Protein AF-A0A6V7JI17-F1 (afdb_monomer_lite)

Foldseek 3Di:
DDDDPPPDPPPVVVVLVCLLVCLLPDDPVVVVVPDDPPDDPVSNVNSVVSNVVNVVVVVVVVVVVVVVVVVVVVVVVVVVCVVVVDDDDADQPDADPVPRHGPDDD

Sequence (106 aa):
TPEIQRTAQPDLETALELLEQYAAKISPIKALEVLPDTVPIGRIRHFLEGSLQNQLNERRRTQVLKGLLHAEHLQVQEQRMHYESQSVLMTEFNICPVCKKRFGNQ

Structure (mmCIF, N/CA/C/O backbone):
data_AF-A0A6V7JI17-F1
#
_entry.id   AF-A0A6V7JI17-F1
#
loop_
_atom_site.group_PDB
_atom_site.id
_atom_site.type_symbol
_atom_site.label_atom_id
_atom_site.label_alt_id
_atom_site.label_comp_id
_atom_site.label_asym_id
_atom_site.label_entity_id
_atom_site.label_seq_id
_atom_site.pdbx_PDB_ins_code
_atom_site.Cartn_x
_atom_site.Cartn_y
_atom_site.Cartn_z
_atom_site.occupancy
_atom_site.B_iso_or_equiv
_atom_site.auth_seq_id
_atom_site.auth_comp_id
_atom_site.auth_asym_id
_atom_site.auth_atom_id
_atom_site.pdbx_PDB_model_num
ATOM 1 N N . THR A 1 1 ? -54.503 3.867 15.285 1.00 40.62 1 THR A N 1
ATOM 2 C CA . THR A 1 1 ? -53.435 3.030 15.870 1.00 40.62 1 THR A CA 1
ATOM 3 C C . THR A 1 1 ? -52.500 2.610 14.759 1.00 40.62 1 THR A C 1
ATOM 5 O O . THR A 1 1 ? -52.933 1.828 13.924 1.00 40.62 1 THR A O 1
ATOM 8 N N . PRO A 1 2 ? -51.278 3.152 14.667 1.00 44.56 2 PRO A N 1
ATOM 9 C CA . PRO A 1 2 ? -50.267 2.611 13.774 1.00 44.56 2 PRO A CA 1
ATOM 10 C C . PRO A 1 2 ? -49.280 1.731 14.548 1.00 44.56 2 PRO A C 1
ATOM 12 O O . PRO A 1 2 ? -49.033 1.919 15.738 1.00 44.56 2 PRO A O 1
ATOM 15 N N . GLU A 1 3 ? -48.792 0.720 13.850 1.00 43.25 3 GLU A N 1
ATOM 16 C CA . GLU A 1 3 ? -48.088 -0.451 14.351 1.00 43.25 3 GLU A CA 1
ATOM 17 C C . GLU A 1 3 ? -46.731 -0.108 14.972 1.00 43.25 3 GLU A C 1
ATOM 19 O O . GLU A 1 3 ? -45.868 0.516 14.355 1.00 43.25 3 GLU A O 1
ATOM 24 N N . ILE A 1 4 ? -46.527 -0.573 16.205 1.00 49.94 4 ILE A N 1
ATOM 25 C CA . ILE A 1 4 ? -45.226 -0.582 16.868 1.00 49.94 4 ILE A CA 1
ATOM 26 C C . ILE A 1 4 ? -44.375 -1.623 16.138 1.00 49.94 4 ILE A C 1
ATOM 28 O O . ILE A 1 4 ? -44.515 -2.830 16.359 1.00 49.94 4 ILE A O 1
ATOM 32 N N . GLN A 1 5 ? -43.510 -1.157 15.236 1.00 54.75 5 GLN A N 1
ATOM 33 C CA . GLN A 1 5 ? -42.422 -1.962 14.697 1.00 54.75 5 GLN A CA 1
ATOM 34 C C . GLN A 1 5 ? -41.586 -2.449 15.882 1.00 54.75 5 GLN A C 1
ATOM 36 O O . GLN A 1 5 ? -40.931 -1.665 16.565 1.00 54.75 5 GLN A O 1
ATOM 41 N N . ARG A 1 6 ? -41.647 -3.754 16.161 1.00 53.75 6 ARG A N 1
ATOM 42 C CA . ARG A 1 6 ? -40.725 -4.424 17.079 1.00 53.75 6 ARG A CA 1
ATOM 43 C C . ARG A 1 6 ? -39.349 -4.404 16.423 1.00 53.75 6 ARG A C 1
ATOM 45 O O . ARG A 1 6 ? -39.009 -5.318 15.678 1.00 53.75 6 ARG A O 1
ATOM 52 N N . THR A 1 7 ? -38.578 -3.348 16.656 1.00 48.72 7 THR A N 1
ATOM 53 C CA . THR A 1 7 ? -37.145 -3.372 16.388 1.00 48.72 7 THR A CA 1
ATOM 54 C C . THR A 1 7 ? -36.548 -4.438 17.301 1.00 48.72 7 THR A C 1
ATOM 56 O O . THR A 1 7 ? -36.615 -4.339 18.527 1.00 48.72 7 THR A O 1
ATOM 59 N N . ALA A 1 8 ? -36.056 -5.525 16.702 1.00 64.75 8 ALA A N 1
ATOM 60 C CA . ALA A 1 8 ? -35.246 -6.505 17.410 1.00 64.75 8 ALA A CA 1
ATOM 61 C C . ALA A 1 8 ? -34.134 -5.744 18.140 1.00 64.75 8 ALA A C 1
ATOM 63 O O . ALA A 1 8 ? -33.522 -4.847 17.553 1.00 64.75 8 ALA A O 1
ATOM 64 N N . GLN A 1 9 ? -33.930 -6.034 19.426 1.00 65.56 9 GLN A N 1
ATOM 65 C CA . GLN A 1 9 ? -32.865 -5.380 20.177 1.00 65.56 9 GLN A CA 1
ATOM 66 C C . GLN A 1 9 ? -31.538 -5.572 19.428 1.00 65.56 9 GLN A C 1
ATOM 68 O O . GLN A 1 9 ? -31.283 -6.680 18.950 1.00 65.56 9 GLN A O 1
ATOM 73 N N . PRO A 1 10 ? -30.726 -4.514 19.273 1.00 70.62 10 PRO A N 1
ATOM 74 C CA . PRO A 1 10 ? -29.449 -4.626 18.591 1.00 70.62 10 PRO A CA 1
ATOM 75 C C . PRO A 1 10 ? -28.573 -5.633 19.338 1.00 70.62 10 PRO A C 1
ATOM 77 O O . PRO A 1 10 ? -28.272 -5.451 20.518 1.00 70.62 10 PRO A O 1
ATOM 80 N N . ASP A 1 11 ? -28.195 -6.702 18.640 1.00 87.12 11 ASP A N 1
ATOM 81 C CA . ASP A 1 11 ? -27.291 -7.719 19.163 1.00 87.12 11 ASP A CA 1
ATOM 82 C C . ASP A 1 11 ? -25.859 -7.177 19.156 1.00 87.12 11 ASP A C 1
ATOM 84 O O . ASP A 1 11 ? -25.125 -7.246 18.165 1.00 87.12 11 ASP A O 1
ATOM 88 N N . LEU A 1 12 ? -25.502 -6.561 20.280 1.00 87.88 12 LEU A N 1
ATOM 89 C CA . LEU A 1 12 ? -24.199 -5.953 20.492 1.00 87.88 12 LEU A CA 1
ATOM 90 C C . LEU A 1 12 ? -23.071 -6.992 20.470 1.00 87.88 12 LEU A C 1
ATOM 92 O O . LEU A 1 12 ? -21.987 -6.679 19.989 1.00 87.88 12 LEU A O 1
ATOM 96 N N . GLU A 1 13 ? -23.310 -8.210 20.957 1.00 90.12 13 GLU A N 1
ATOM 97 C CA . GLU A 1 13 ? -22.268 -9.237 21.037 1.00 90.12 13 GLU A CA 1
ATOM 98 C C . GLU A 1 13 ? -21.857 -9.691 19.640 1.00 90.12 13 GLU A C 1
ATOM 100 O O . GLU A 1 13 ? -20.680 -9.602 19.291 1.00 90.12 13 GLU A O 1
ATOM 105 N N . THR A 1 14 ? -22.833 -10.031 18.796 1.00 90.88 14 THR A N 1
ATOM 106 C CA . THR A 1 14 ? -22.569 -10.375 17.394 1.00 90.88 14 THR A CA 1
ATOM 107 C C . THR A 1 14 ? -21.884 -9.219 16.656 1.00 90.88 14 THR A C 1
ATOM 109 O O . THR A 1 14 ? -20.972 -9.434 15.858 1.00 90.88 14 THR A O 1
ATOM 112 N N . ALA A 1 15 ? -22.269 -7.968 16.929 1.00 90.81 15 ALA A N 1
ATOM 113 C CA . ALA A 1 15 ? -21.625 -6.809 16.312 1.00 90.81 15 ALA A CA 1
ATOM 114 C C . ALA A 1 15 ? -20.144 -6.669 16.717 1.00 90.81 15 ALA A C 1
ATOM 116 O O . ALA A 1 15 ? -19.299 -6.385 15.865 1.00 90.81 15 ALA A O 1
ATOM 117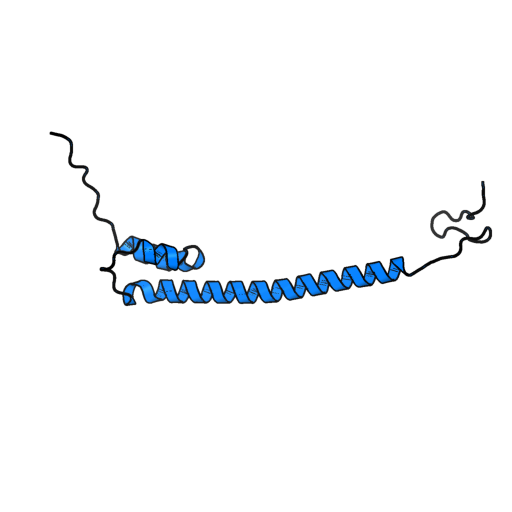 N N . LEU A 1 16 ? -19.816 -6.886 17.994 1.00 92.12 16 LEU A N 1
ATOM 118 C CA . LEU A 1 16 ? -18.441 -6.842 18.496 1.00 92.12 16 LEU A CA 1
ATOM 119 C C . LEU A 1 16 ? -17.589 -7.988 17.932 1.00 92.12 16 LEU A C 1
ATOM 121 O O . LEU A 1 16 ? -16.456 -7.748 17.512 1.00 92.12 16 LEU A O 1
ATOM 125 N N . GLU A 1 17 ? -18.145 -9.197 17.844 1.00 91.81 17 GLU A N 1
ATOM 126 C CA . GLU A 1 17 ? -17.482 -10.347 17.217 1.00 91.81 17 GLU A CA 1
ATOM 127 C C . GLU A 1 17 ? -17.160 -10.081 15.741 1.00 91.81 17 GLU A C 1
ATOM 129 O O . GLU A 1 17 ? -16.049 -10.347 15.276 1.00 91.81 17 GLU A O 1
ATOM 134 N N . LEU A 1 18 ? -18.101 -9.486 15.000 1.00 91.75 18 LEU A N 1
ATOM 135 C CA . LEU A 1 18 ? -17.887 -9.107 13.603 1.00 91.75 18 LEU A CA 1
ATOM 136 C C . LEU A 1 18 ? -16.811 -8.027 13.456 1.00 91.75 18 LEU A C 1
ATOM 138 O O . LEU A 1 18 ? -16.003 -8.096 12.525 1.00 91.75 18 LEU A O 1
ATOM 142 N N . LEU A 1 19 ? -16.771 -7.041 14.357 1.00 92.31 19 LEU A N 1
ATOM 143 C CA . LEU A 1 19 ? -15.708 -6.035 14.356 1.00 92.31 19 LEU A CA 1
ATOM 144 C C . LEU A 1 19 ? -14.339 -6.698 14.505 1.00 92.31 19 LEU A C 1
ATOM 146 O O . LEU A 1 19 ? -13.432 -6.403 13.729 1.00 92.31 19 LEU A O 1
ATOM 150 N N . GLU A 1 20 ? -14.198 -7.636 15.439 1.00 90.75 20 GLU A N 1
ATOM 151 C CA . GLU A 1 20 ? -12.945 -8.355 15.659 1.00 90.75 20 GLU A CA 1
ATOM 152 C C . GLU A 1 20 ? -12.566 -9.242 14.461 1.00 90.75 20 GLU A C 1
ATOM 154 O O . GLU A 1 20 ? -11.445 -9.152 13.952 1.00 90.75 20 GLU A O 1
ATOM 159 N N . GLN A 1 21 ? -13.513 -10.020 13.928 1.00 92.19 21 GLN A N 1
ATOM 160 C CA . GLN A 1 21 ? -13.284 -10.915 12.789 1.00 92.19 21 GLN A CA 1
ATOM 161 C C . GLN A 1 21 ? -12.889 -10.161 11.508 1.00 92.19 21 GLN A C 1
ATOM 163 O O . GLN A 1 21 ? -12.082 -10.647 10.708 1.00 92.19 21 GLN A O 1
ATOM 168 N N . TYR A 1 22 ? -13.440 -8.963 11.304 1.00 91.19 22 TYR A N 1
ATOM 169 C CA . TYR A 1 22 ? -13.235 -8.159 10.100 1.00 91.19 22 TYR A CA 1
ATOM 170 C C . TYR A 1 22 ? -12.423 -6.883 10.353 1.00 91.19 22 TYR A C 1
ATOM 172 O O . TYR A 1 22 ? -12.476 -5.950 9.546 1.00 91.19 22 TYR A O 1
ATOM 180 N N . ALA A 1 23 ? -11.589 -6.863 11.398 1.00 89.25 23 ALA A N 1
ATOM 181 C CA . ALA A 1 23 ? -10.757 -5.716 11.777 1.00 89.25 23 ALA A CA 1
ATOM 182 C C . ALA A 1 23 ? -9.869 -5.178 10.634 1.00 89.25 23 ALA A C 1
ATOM 184 O O . ALA A 1 23 ? -9.563 -3.994 10.564 1.00 89.25 23 ALA A O 1
ATOM 185 N N . ALA A 1 24 ? -9.462 -6.036 9.694 1.00 89.12 24 ALA A N 1
ATOM 186 C CA . ALA A 1 24 ? -8.680 -5.631 8.522 1.00 89.12 24 ALA A CA 1
ATOM 187 C C . ALA A 1 24 ? -9.488 -4.867 7.456 1.00 89.12 24 ALA A C 1
ATOM 189 O O . ALA A 1 24 ? -8.907 -4.168 6.630 1.00 89.12 24 ALA A O 1
ATOM 190 N N . LYS A 1 25 ? -10.812 -5.045 7.428 1.00 89.88 25 LYS A N 1
ATOM 191 C CA . LYS A 1 25 ? -11.704 -4.529 6.377 1.00 89.88 25 LYS A CA 1
ATOM 192 C C . LYS A 1 25 ? -12.558 -3.354 6.846 1.00 89.88 25 LYS A C 1
ATOM 194 O O . LYS A 1 25 ? -13.111 -2.637 6.016 1.00 89.88 25 LYS A O 1
ATOM 199 N N . ILE A 1 26 ? -12.681 -3.165 8.156 1.00 90.94 26 ILE A N 1
ATOM 200 C CA . ILE A 1 26 ? -13.518 -2.132 8.763 1.00 90.94 26 ILE A CA 1
ATOM 201 C C . ILE A 1 26 ? -12.638 -0.955 9.185 1.00 90.94 26 ILE A C 1
ATOM 203 O O . ILE A 1 26 ? -11.575 -1.127 9.774 1.00 90.94 26 ILE A O 1
ATOM 207 N N . SER A 1 27 ? -13.082 0.267 8.885 1.00 90.81 27 SER A N 1
ATOM 208 C CA . SER A 1 27 ? -12.401 1.466 9.374 1.00 90.81 27 SER A CA 1
ATOM 209 C C . SER A 1 27 ? -12.644 1.612 10.880 1.00 90.81 27 SER A C 1
ATOM 211 O O . SER A 1 27 ? -13.805 1.737 11.276 1.00 90.81 27 SER A O 1
ATOM 213 N N . PRO A 1 28 ? -11.590 1.660 11.719 1.00 92.75 28 PRO A N 1
ATOM 214 C CA . PRO A 1 28 ? -11.760 1.813 13.161 1.00 92.75 28 PRO A CA 1
ATOM 215 C C . PRO A 1 28 ? -12.436 3.136 13.526 1.00 92.75 28 PRO A C 1
ATOM 217 O O . PRO A 1 28 ? -13.246 3.162 14.440 1.00 92.75 28 PRO A O 1
ATOM 220 N N . ILE A 1 29 ? -12.183 4.211 12.773 1.00 92.50 29 ILE A N 1
ATOM 221 C CA . ILE A 1 29 ? -12.807 5.521 13.012 1.00 92.50 29 ILE A CA 1
ATOM 222 C C . ILE A 1 29 ? -14.321 5.434 12.791 1.00 92.50 29 ILE A C 1
ATOM 224 O O . ILE A 1 29 ? -15.090 5.772 13.681 1.00 92.50 29 ILE A O 1
ATOM 228 N N . LYS A 1 30 ? -14.749 4.884 11.649 1.00 92.62 30 LYS A N 1
ATOM 229 C CA . LYS A 1 30 ? -16.179 4.722 11.342 1.00 92.62 30 LYS A CA 1
ATOM 230 C C . LYS A 1 30 ? -16.881 3.768 12.306 1.00 92.62 30 LYS A C 1
ATOM 232 O O . LYS A 1 30 ? -18.050 3.959 12.606 1.00 92.62 30 LYS A O 1
ATOM 237 N N . ALA A 1 31 ? -16.187 2.729 12.773 1.00 92.12 31 ALA A N 1
ATOM 238 C CA . ALA A 1 31 ? -16.739 1.824 13.775 1.00 92.12 31 ALA A CA 1
ATOM 239 C C . ALA A 1 31 ? -16.984 2.553 15.104 1.00 92.12 31 ALA A C 1
ATOM 241 O O . ALA A 1 31 ? -18.053 2.404 15.686 1.00 92.12 31 ALA A O 1
ATOM 242 N N . LEU A 1 32 ? -16.028 3.376 15.550 1.00 92.00 32 LEU A N 1
ATOM 243 C CA . LEU A 1 32 ? -16.148 4.169 16.776 1.00 92.00 32 LEU A CA 1
ATOM 244 C C . LEU A 1 32 ? -17.254 5.231 16.698 1.00 92.00 32 LEU A C 1
ATOM 246 O O . LEU A 1 32 ? -17.885 5.497 17.709 1.00 92.00 32 LEU A O 1
ATOM 250 N N . GLU A 1 33 ? -17.521 5.801 15.521 1.00 93.00 33 GLU A N 1
ATOM 251 C CA . GLU A 1 33 ? -18.614 6.770 15.314 1.00 93.00 33 GLU A CA 1
ATOM 252 C C . GLU A 1 33 ? -20.018 6.159 15.467 1.00 93.00 33 GLU A C 1
ATOM 254 O O . GLU A 1 33 ? -20.976 6.878 15.739 1.00 93.00 33 GLU A O 1
ATOM 259 N N . VAL A 1 34 ? -20.154 4.846 15.252 1.00 91.25 34 VAL A N 1
ATOM 260 C CA . VAL A 1 34 ? -21.448 4.136 15.259 1.00 91.25 34 VAL A CA 1
ATOM 261 C C . VAL A 1 34 ? -21.639 3.306 16.532 1.00 91.25 34 VAL A C 1
ATOM 263 O O . VAL A 1 34 ? -22.770 2.981 16.900 1.00 91.25 34 VAL A O 1
ATOM 266 N N . LEU A 1 35 ? -20.546 2.946 17.209 1.00 90.25 35 LEU A N 1
ATOM 267 C CA . LEU A 1 35 ? -20.581 2.216 18.471 1.00 90.25 35 LEU A CA 1
ATOM 268 C C . LEU A 1 35 ? -21.289 3.047 19.556 1.00 90.25 35 LEU A C 1
ATOM 270 O O . LEU A 1 35 ? -20.977 4.223 19.722 1.00 90.25 35 LEU A O 1
ATOM 274 N N . PRO A 1 36 ? -22.210 2.450 20.332 1.00 90.88 36 PRO A N 1
ATOM 275 C CA . PRO A 1 36 ? -22.820 3.136 21.463 1.00 90.88 36 PRO A CA 1
ATOM 276 C C . PRO A 1 36 ? -21.779 3.525 22.522 1.00 90.88 36 PRO A C 1
ATOM 278 O O . PRO A 1 36 ? -20.933 2.704 22.884 1.00 90.88 36 PRO A O 1
ATOM 281 N N . ASP A 1 37 ? -21.924 4.710 23.122 1.00 88.75 37 ASP A N 1
ATOM 282 C CA . ASP A 1 37 ? -21.048 5.205 24.204 1.00 88.75 37 ASP A CA 1
ATOM 283 C C . ASP A 1 37 ? -21.043 4.306 25.457 1.00 88.75 37 ASP A C 1
ATOM 285 O O . ASP A 1 37 ? -20.177 4.411 26.324 1.00 88.75 37 ASP A O 1
ATOM 289 N N . THR A 1 38 ? -22.014 3.395 25.567 1.00 90.25 38 THR A N 1
ATOM 290 C CA . THR A 1 38 ? -22.110 2.413 26.652 1.00 90.25 38 THR A CA 1
ATOM 291 C C . THR A 1 38 ? -21.100 1.274 26.534 1.00 90.25 38 THR A C 1
ATOM 293 O O . THR A 1 38 ? -20.929 0.526 27.495 1.00 90.25 38 THR A O 1
ATOM 296 N N . VAL A 1 39 ? -20.465 1.084 25.370 1.00 91.38 39 VAL A N 1
ATOM 297 C CA . VAL A 1 39 ? -19.517 -0.013 25.141 1.00 91.38 39 VAL A CA 1
ATOM 298 C C . VAL A 1 39 ? -18.166 0.322 25.783 1.00 91.38 39 VAL A C 1
ATOM 300 O O . VAL A 1 39 ? -17.506 1.275 25.368 1.00 91.38 39 VAL A O 1
ATOM 303 N N . PRO A 1 40 ? -17.684 -0.469 26.760 1.00 92.00 40 PRO A N 1
ATOM 304 C CA . PRO A 1 40 ? -16.376 -0.233 27.356 1.00 92.00 40 PRO A CA 1
ATOM 305 C C . PRO A 1 40 ? -15.259 -0.419 26.330 1.00 92.00 40 PRO A C 1
ATOM 307 O O . PRO A 1 40 ? -15.231 -1.415 25.608 1.00 92.00 40 PRO A O 1
ATOM 310 N N . ILE A 1 41 ? -14.260 0.466 26.342 1.00 90.44 41 ILE A N 1
ATOM 311 C CA . ILE A 1 41 ? -13.134 0.398 25.396 1.00 90.44 41 ILE A CA 1
ATOM 312 C C . ILE A 1 41 ? -12.368 -0.936 25.451 1.00 90.44 41 ILE A C 1
ATOM 314 O O . ILE A 1 41 ? -11.853 -1.409 24.442 1.00 90.44 41 ILE A O 1
ATOM 318 N N . GLY A 1 42 ? -12.352 -1.596 26.615 1.00 92.94 42 GLY A N 1
ATOM 319 C CA . GLY A 1 42 ? -11.753 -2.922 26.776 1.00 92.94 42 GLY A CA 1
ATOM 320 C C . GLY A 1 42 ? -12.400 -4.003 25.901 1.00 92.94 42 GLY A C 1
ATOM 321 O O . GLY A 1 42 ? -11.709 -4.930 25.489 1.00 92.94 42 GLY A O 1
ATOM 322 N N . ARG A 1 43 ? -13.690 -3.867 25.561 1.00 93.06 43 ARG A N 1
ATOM 323 C CA . ARG A 1 43 ? -14.435 -4.817 24.712 1.00 93.06 43 ARG A CA 1
ATOM 324 C C . ARG A 1 43 ? -14.053 -4.730 23.237 1.00 93.06 43 ARG A C 1
ATOM 326 O O . ARG A 1 43 ? -14.205 -5.705 22.520 1.00 93.06 43 ARG A O 1
ATOM 333 N N . ILE A 1 44 ? -13.530 -3.587 22.797 1.00 93.00 44 ILE A N 1
ATOM 334 C CA . ILE A 1 44 ? -13.098 -3.352 21.410 1.00 93.00 44 ILE A CA 1
ATOM 335 C C . ILE A 1 44 ? -11.572 -3.340 21.264 1.00 93.00 44 ILE A C 1
ATOM 337 O O . ILE A 1 44 ? -11.052 -3.030 20.194 1.00 93.00 44 ILE A O 1
ATOM 341 N N . ARG A 1 45 ? -10.830 -3.680 22.327 1.00 93.81 45 ARG A N 1
ATOM 342 C CA . ARG A 1 45 ? -9.363 -3.628 22.347 1.00 93.81 45 ARG A CA 1
ATOM 343 C C . ARG A 1 45 ? -8.738 -4.428 21.202 1.00 93.81 45 ARG A C 1
ATOM 345 O O . ARG A 1 45 ? -7.927 -3.876 20.465 1.00 93.81 45 ARG A O 1
ATOM 352 N N . HIS A 1 46 ? -9.119 -5.695 21.035 1.00 93.19 46 HIS A N 1
ATOM 353 C CA . HIS A 1 46 ? -8.540 -6.559 20.000 1.00 93.19 46 HIS A CA 1
ATOM 354 C C . HIS A 1 46 ? -8.857 -6.061 18.587 1.00 93.19 46 HIS A C 1
ATOM 356 O O . HIS A 1 46 ? -7.976 -6.046 17.729 1.00 93.19 46 HIS A O 1
ATOM 362 N N . PHE A 1 47 ? -10.077 -5.561 18.365 1.00 94.38 47 PHE A N 1
ATOM 363 C CA . PHE A 1 47 ? -10.448 -4.896 17.117 1.00 94.38 47 PHE A CA 1
ATOM 364 C C . PHE A 1 47 ? -9.537 -3.697 16.816 1.00 94.38 47 PHE A C 1
ATOM 366 O O . PHE A 1 47 ? -9.020 -3.582 15.701 1.00 94.38 47 PHE A O 1
ATOM 373 N N . LEU A 1 48 ? -9.306 -2.818 17.796 1.00 94.38 48 LEU A N 1
ATOM 374 C CA . LEU A 1 48 ? -8.463 -1.632 17.624 1.00 94.38 48 LEU A CA 1
ATOM 375 C C . LEU A 1 48 ? -6.991 -2.001 17.392 1.00 94.38 48 LEU A C 1
ATOM 377 O O . LEU A 1 48 ? -6.367 -1.466 16.474 1.00 94.38 48 LEU A O 1
ATOM 381 N N . GLU A 1 49 ? -6.447 -2.938 18.172 1.00 94.50 49 GLU A N 1
ATOM 382 C CA . GLU A 1 49 ? -5.074 -3.437 18.017 1.00 94.50 49 GLU A CA 1
ATOM 383 C C . GLU A 1 49 ? -4.869 -4.091 16.644 1.00 94.50 49 GLU A C 1
ATOM 385 O O . GLU A 1 49 ? -3.916 -3.759 15.934 1.00 94.50 49 GLU A O 1
ATOM 390 N N . GLY A 1 50 ? -5.795 -4.958 16.226 1.00 93.25 50 GLY A N 1
ATOM 391 C CA . GLY A 1 50 ? -5.772 -5.601 14.914 1.00 93.25 50 GLY A CA 1
ATOM 392 C C . GLY A 1 50 ? -5.873 -4.592 13.770 1.00 93.25 50 GLY A C 1
ATOM 393 O O . GLY A 1 50 ? -5.083 -4.638 12.825 1.00 93.25 50 GLY A O 1
ATOM 394 N N . SER A 1 51 ? -6.792 -3.629 13.874 1.00 94.12 51 SER A N 1
ATO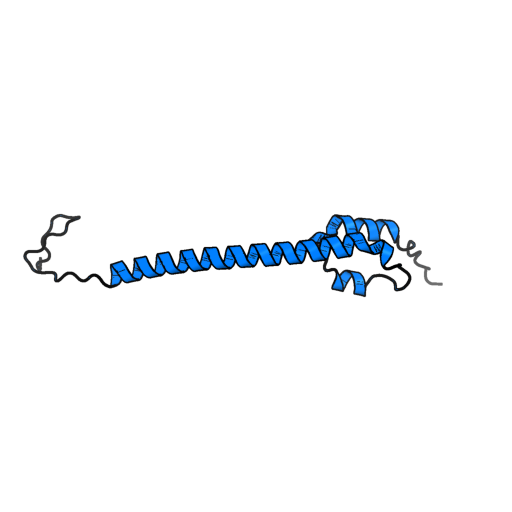M 395 C CA . SER A 1 51 ? -6.967 -2.564 12.878 1.00 94.12 51 SER A CA 1
ATOM 396 C C . SER A 1 51 ? -5.703 -1.715 12.728 1.00 94.12 51 SER A C 1
ATOM 398 O O . SER A 1 51 ? -5.252 -1.456 11.609 1.00 94.12 51 SER A O 1
ATOM 400 N N . LEU A 1 52 ? -5.091 -1.313 13.846 1.00 93.69 52 LEU A N 1
ATOM 401 C CA . LEU A 1 52 ? -3.862 -0.523 13.849 1.00 93.69 52 LEU A CA 1
ATOM 402 C C . LEU A 1 52 ? -2.691 -1.309 13.251 1.00 93.69 52 LEU A C 1
ATOM 404 O O . LEU A 1 52 ? -1.984 -0.803 12.376 1.00 93.69 52 LEU A O 1
ATOM 408 N N . GLN A 1 53 ? -2.501 -2.558 13.681 1.00 94.81 53 GLN A N 1
ATOM 409 C CA . GLN A 1 53 ? -1.427 -3.408 13.174 1.00 94.81 53 GLN A CA 1
ATOM 410 C C . GLN A 1 53 ? -1.553 -3.624 11.661 1.00 94.81 53 GLN A C 1
ATOM 412 O O . GLN A 1 53 ? -0.549 -3.559 10.945 1.00 94.81 53 GLN A O 1
ATOM 417 N N . ASN A 1 54 ? -2.775 -3.819 11.159 1.00 94.25 54 ASN A N 1
ATOM 418 C CA . ASN A 1 54 ? -3.041 -3.949 9.729 1.00 94.25 54 ASN A CA 1
ATOM 419 C C . ASN A 1 54 ? -2.672 -2.676 8.965 1.00 94.25 54 ASN A C 1
ATOM 421 O O . ASN A 1 54 ? -1.928 -2.756 7.990 1.00 94.25 54 ASN A O 1
ATOM 425 N N . GLN A 1 55 ? -3.084 -1.498 9.437 1.00 94.19 55 GLN A N 1
ATOM 426 C CA . GLN A 1 55 ? -2.720 -0.229 8.794 1.00 94.19 55 GLN A CA 1
ATOM 427 C C . GLN A 1 55 ? -1.203 -0.003 8.762 1.00 94.19 55 GLN A C 1
ATOM 429 O O . GLN A 1 55 ? -0.652 0.430 7.748 1.00 94.19 55 GLN A O 1
ATOM 434 N N . LEU A 1 56 ? -0.501 -0.334 9.849 1.00 96.06 56 LEU A N 1
ATOM 435 C CA . LEU A 1 56 ? 0.957 -0.239 9.899 1.00 96.06 56 LEU A CA 1
ATOM 436 C C . LEU A 1 56 ? 1.627 -1.220 8.929 1.00 96.06 56 LEU A C 1
ATOM 438 O O . LEU A 1 56 ? 2.600 -0.858 8.265 1.00 96.06 56 LEU A O 1
ATOM 442 N N . ASN A 1 57 ? 1.111 -2.446 8.829 1.00 96.69 57 ASN A N 1
ATOM 443 C CA . ASN A 1 57 ? 1.595 -3.446 7.882 1.00 96.69 57 ASN A CA 1
ATOM 444 C C . ASN A 1 57 ? 1.389 -2.994 6.433 1.00 96.69 57 ASN A C 1
ATOM 446 O O . ASN A 1 57 ? 2.341 -3.035 5.655 1.00 96.69 57 ASN A O 1
ATOM 450 N N . GLU A 1 58 ? 0.201 -2.501 6.087 1.00 96.19 58 GLU A N 1
ATOM 451 C CA . GLU A 1 58 ? -0.101 -1.989 4.747 1.00 96.19 58 GLU A CA 1
ATOM 452 C C . GLU A 1 58 ? 0.770 -0.786 4.385 1.00 96.19 58 GLU A C 1
ATOM 454 O O . GLU A 1 58 ? 1.352 -0.740 3.297 1.00 96.19 58 GLU A O 1
ATOM 459 N N . ARG A 1 59 ? 0.972 0.150 5.321 1.00 97.12 59 ARG A N 1
ATOM 460 C CA . ARG A 1 59 ? 1.893 1.276 5.125 1.00 97.12 59 ARG A CA 1
ATOM 461 C C . ARG A 1 59 ? 3.318 0.794 4.849 1.00 97.12 59 ARG A C 1
ATOM 463 O O . ARG A 1 59 ? 3.955 1.294 3.923 1.00 97.12 59 ARG A O 1
ATOM 470 N N . ARG A 1 60 ? 3.826 -0.166 5.631 1.00 98.25 60 ARG A N 1
ATOM 471 C CA . ARG A 1 60 ? 5.173 -0.736 5.440 1.00 98.25 60 ARG A CA 1
ATOM 472 C C . ARG A 1 60 ? 5.305 -1.437 4.089 1.00 98.25 60 ARG A C 1
ATOM 474 O O . ARG A 1 60 ? 6.255 -1.160 3.363 1.00 98.25 60 ARG A O 1
ATOM 481 N N . ARG A 1 61 ? 4.340 -2.285 3.723 1.00 98.25 61 ARG A N 1
ATOM 482 C CA . ARG A 1 61 ? 4.310 -2.979 2.423 1.00 98.25 61 ARG A CA 1
ATOM 483 C C . ARG A 1 61 ? 4.299 -1.993 1.261 1.00 98.25 61 ARG A C 1
ATOM 485 O O . ARG A 1 61 ? 5.107 -2.119 0.347 1.00 98.25 61 ARG A O 1
ATOM 492 N N . THR A 1 62 ? 3.448 -0.974 1.340 1.00 98.50 62 THR A N 1
ATOM 493 C CA . THR A 1 62 ? 3.329 0.062 0.307 1.00 98.50 62 THR A CA 1
ATOM 494 C C . THR A 1 62 ? 4.633 0.839 0.130 1.00 98.50 62 THR A C 1
ATOM 496 O O . THR A 1 62 ? 5.033 1.114 -0.996 1.00 98.50 62 THR A O 1
ATOM 499 N N . GLN A 1 63 ? 5.330 1.173 1.221 1.00 98.56 63 GLN A N 1
ATOM 500 C CA . GLN A 1 63 ? 6.630 1.853 1.162 1.00 98.56 63 GLN A CA 1
ATOM 501 C C . GLN A 1 63 ? 7.692 1.008 0.451 1.00 98.56 63 GLN A C 1
ATOM 503 O O . GLN A 1 63 ? 8.394 1.519 -0.420 1.00 98.56 63 GLN A O 1
ATOM 508 N N . VAL A 1 64 ? 7.771 -0.287 0.773 1.00 98.69 64 VAL A N 1
ATOM 509 C CA . VAL A 1 64 ? 8.686 -1.216 0.093 1.00 98.69 64 VAL A CA 1
ATOM 510 C C . VAL A 1 64 ? 8.342 -1.311 -1.391 1.00 98.69 64 VAL A C 1
ATOM 512 O O . VAL A 1 64 ? 9.217 -1.121 -2.232 1.00 98.69 64 VAL A O 1
ATOM 515 N N . LEU A 1 65 ? 7.067 -1.524 -1.723 1.00 98.75 65 LEU A N 1
ATOM 516 C CA . LEU A 1 65 ? 6.617 -1.627 -3.109 1.00 98.75 65 LEU A CA 1
ATOM 517 C C . LEU A 1 65 ? 6.916 -0.351 -3.907 1.00 98.75 65 LEU A C 1
ATOM 519 O O . LEU A 1 65 ? 7.397 -0.431 -5.031 1.00 98.75 65 LEU A O 1
ATOM 523 N N . LYS A 1 66 ? 6.700 0.828 -3.312 1.00 98.75 66 LYS A N 1
ATOM 524 C CA . LYS A 1 66 ? 7.046 2.114 -3.928 1.00 98.75 66 LYS A CA 1
ATOM 525 C C . LYS A 1 66 ? 8.539 2.197 -4.255 1.00 98.75 66 LYS A C 1
ATOM 527 O O . LYS A 1 66 ? 8.889 2.652 -5.339 1.00 98.75 66 LYS A O 1
ATOM 532 N N . GLY A 1 67 ? 9.402 1.764 -3.335 1.00 98.62 67 GLY A N 1
ATOM 533 C CA . GLY A 1 67 ? 10.847 1.720 -3.559 1.00 98.62 67 GLY A CA 1
ATOM 534 C C . GLY A 1 67 ? 11.233 0.780 -4.703 1.00 98.62 67 GLY A C 1
ATOM 535 O O . GLY A 1 67 ? 12.004 1.172 -5.574 1.00 98.62 67 GLY A O 1
ATOM 536 N N . LEU A 1 68 ? 10.648 -0.421 -4.738 1.00 98.81 68 LEU A N 1
ATOM 537 C CA . LEU A 1 68 ? 10.889 -1.406 -5.797 1.00 98.81 68 LEU A CA 1
ATOM 538 C C . LEU A 1 68 ? 10.467 -0.885 -7.176 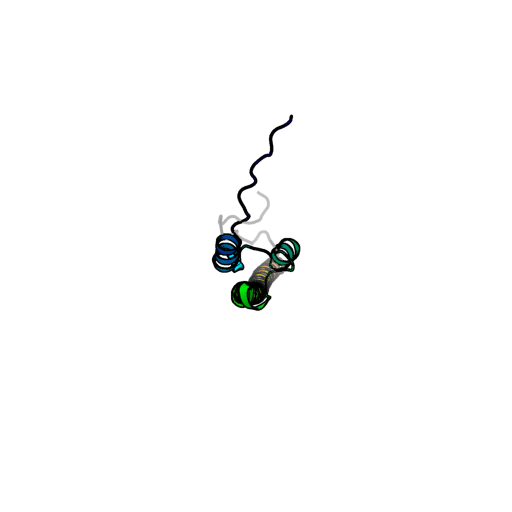1.00 98.81 68 LEU A C 1
ATOM 540 O O . LEU A 1 68 ? 11.275 -0.887 -8.100 1.00 98.81 68 LEU A O 1
ATOM 544 N N . LEU A 1 69 ? 9.241 -0.369 -7.294 1.00 98.81 69 LEU A N 1
ATOM 545 C CA . LEU A 1 69 ? 8.724 0.184 -8.550 1.00 98.81 69 LEU A CA 1
ATOM 546 C C . LEU A 1 69 ? 9.538 1.390 -9.023 1.00 98.81 69 LEU A C 1
ATOM 548 O O . LEU A 1 69 ? 9.755 1.570 -10.218 1.00 98.81 69 LEU A O 1
ATOM 552 N N . HIS A 1 70 ? 10.006 2.227 -8.094 1.00 98.75 70 HIS A N 1
ATOM 553 C CA . HIS A 1 70 ? 10.858 3.354 -8.447 1.00 98.75 70 HIS A CA 1
ATOM 554 C C . HIS A 1 70 ? 12.222 2.897 -8.978 1.00 98.75 70 HIS A C 1
ATOM 556 O O . HIS A 1 70 ? 12.689 3.435 -9.977 1.00 98.75 70 HIS A O 1
ATOM 562 N N . ALA A 1 71 ? 12.838 1.889 -8.353 1.00 98.75 71 ALA A N 1
ATOM 563 C CA . ALA A 1 71 ? 14.099 1.325 -8.826 1.00 98.75 71 ALA A CA 1
ATOM 564 C C . ALA A 1 71 ? 13.955 0.696 -10.221 1.00 98.75 71 ALA A C 1
ATOM 566 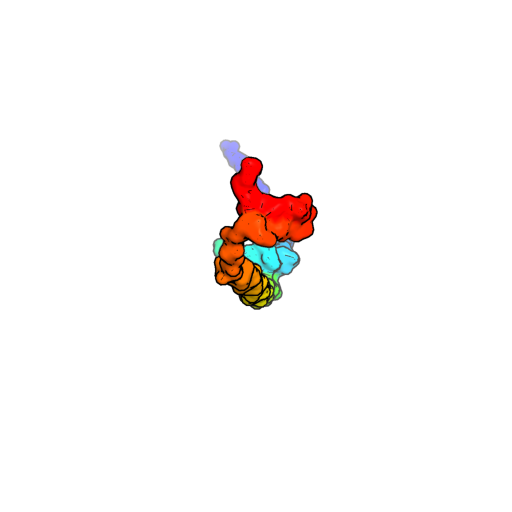O O . ALA A 1 71 ? 14.780 0.958 -11.093 1.00 98.75 71 ALA A O 1
ATOM 567 N N . GLU A 1 72 ? 12.886 -0.067 -10.457 1.00 98.75 72 GLU A N 1
ATOM 568 C CA . GLU A 1 72 ? 12.572 -0.632 -11.775 1.00 98.75 72 GLU A CA 1
ATOM 569 C C . GLU A 1 72 ? 12.376 0.468 -12.829 1.00 98.75 72 GLU A C 1
ATOM 571 O O . GLU A 1 72 ? 12.953 0.411 -13.915 1.00 98.75 72 GLU A O 1
ATOM 576 N N . HIS A 1 73 ? 11.626 1.521 -12.489 1.00 98.69 73 HIS A N 1
ATOM 577 C CA . HIS A 1 73 ? 11.430 2.664 -13.375 1.00 98.69 73 HIS A CA 1
ATOM 578 C C . HIS A 1 73 ? 12.757 3.326 -13.772 1.00 98.69 73 HIS A C 1
ATOM 580 O O . HIS A 1 73 ? 12.974 3.603 -14.952 1.00 98.69 73 HIS A O 1
ATOM 586 N N . LEU A 1 74 ? 13.657 3.543 -12.806 1.00 98.75 74 LEU A N 1
ATOM 587 C CA . LEU A 1 74 ? 14.973 4.129 -13.063 1.00 98.75 74 LEU A CA 1
ATOM 588 C C . LEU A 1 74 ? 15.835 3.238 -13.964 1.00 98.75 74 LEU A C 1
ATOM 590 O O . LEU A 1 74 ? 16.475 3.758 -14.873 1.00 98.75 74 LEU A O 1
ATOM 594 N N . GLN A 1 75 ? 15.812 1.916 -13.770 1.00 98.75 75 GLN A N 1
ATOM 595 C CA . GLN A 1 75 ? 16.558 0.973 -14.615 1.00 98.75 75 GLN A CA 1
ATOM 596 C C . GLN A 1 75 ? 16.100 1.031 -16.076 1.00 98.75 75 GLN A C 1
ATOM 598 O O . GLN A 1 75 ? 16.920 1.128 -16.989 1.00 98.75 75 GLN A O 1
ATOM 603 N N . VAL A 1 76 ? 14.785 1.024 -16.311 1.00 98.56 76 VAL A N 1
ATOM 604 C CA . VAL A 1 76 ? 14.227 1.133 -17.669 1.00 98.56 76 VAL A CA 1
ATOM 605 C C . VAL A 1 76 ? 14.555 2.495 -18.283 1.00 98.56 76 VAL A C 1
ATOM 607 O O . VAL A 1 76 ? 14.896 2.582 -19.465 1.00 98.56 76 VAL A O 1
ATOM 610 N N . GLN A 1 77 ? 14.484 3.566 -17.491 1.00 98.62 77 GLN A N 1
ATOM 611 C CA . GLN A 1 77 ? 14.835 4.906 -17.948 1.00 98.62 77 GLN A CA 1
ATOM 612 C C . GLN A 1 77 ? 16.318 5.006 -18.334 1.00 98.62 77 GLN A C 1
ATOM 614 O O . GLN A 1 77 ? 16.630 5.567 -19.384 1.00 98.62 77 GLN A O 1
ATOM 619 N N . GLU A 1 78 ? 17.221 4.441 -17.532 1.00 98.44 78 GLU A N 1
ATOM 620 C CA . GLU A 1 78 ? 18.654 4.372 -17.827 1.00 98.44 78 GLU A CA 1
ATOM 621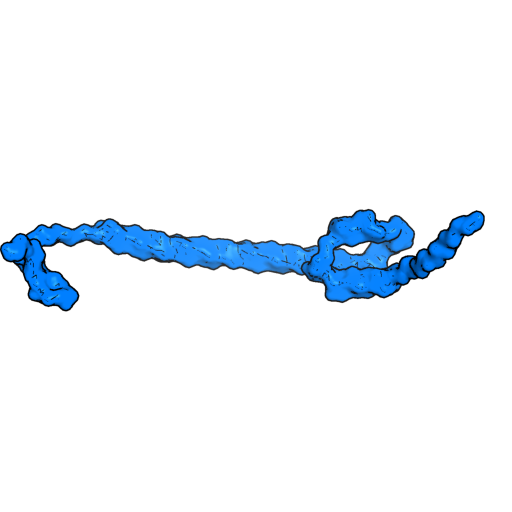 C C . GLU A 1 78 ? 18.921 3.591 -19.115 1.00 98.44 78 GLU A C 1
ATOM 623 O O . GLU A 1 78 ? 19.617 4.086 -20.001 1.00 98.44 78 GLU A O 1
ATOM 628 N N . GLN A 1 79 ? 18.303 2.417 -19.272 1.00 98.25 79 GLN A N 1
ATOM 629 C CA . GLN A 1 79 ? 18.437 1.610 -20.482 1.00 98.25 79 GLN A CA 1
ATOM 630 C C . GLN A 1 79 ? 17.951 2.364 -21.728 1.00 98.25 79 GLN A C 1
ATOM 632 O O . GLN A 1 79 ? 18.604 2.338 -22.773 1.00 98.25 79 GLN A O 1
ATOM 637 N N . ARG A 1 80 ? 16.827 3.077 -21.621 1.00 98.00 80 ARG A N 1
ATOM 638 C CA . ARG A 1 80 ? 16.318 3.917 -22.708 1.00 98.00 80 ARG A CA 1
ATOM 639 C C . ARG A 1 80 ? 17.304 5.030 -23.058 1.00 98.00 80 ARG A C 1
ATOM 641 O O . ARG A 1 80 ? 17.644 5.172 -24.229 1.00 98.00 80 ARG A O 1
ATOM 648 N N . MET A 1 81 ? 17.794 5.775 -22.065 1.00 97.69 81 MET A N 1
ATOM 649 C CA . MET A 1 81 ? 18.793 6.828 -22.288 1.00 97.69 81 MET A CA 1
ATOM 650 C C . MET A 1 81 ? 20.063 6.270 -22.934 1.00 97.69 81 MET A C 1
ATOM 652 O O . MET A 1 81 ? 20.612 6.897 -23.835 1.00 97.69 81 MET A O 1
ATOM 656 N N . HIS A 1 82 ? 20.505 5.078 -22.524 1.00 97.06 82 HIS A N 1
ATOM 657 C CA . HIS A 1 82 ? 21.670 4.419 -23.104 1.00 97.06 82 HIS A CA 1
ATOM 658 C C . HIS A 1 82 ? 21.499 4.200 -24.611 1.00 97.06 82 HIS A C 1
ATOM 660 O O . HIS A 1 82 ? 22.366 4.614 -25.379 1.00 97.06 82 HIS A O 1
ATOM 666 N N . TYR A 1 83 ? 20.380 3.620 -25.050 1.00 95.06 83 TYR A N 1
ATOM 667 C CA . TYR A 1 83 ? 20.138 3.390 -26.477 1.00 95.06 83 TYR A CA 1
ATOM 668 C C . TYR A 1 83 ? 19.852 4.675 -27.261 1.00 95.06 83 TYR A C 1
ATOM 670 O O . TYR A 1 83 ? 20.319 4.804 -28.387 1.00 95.06 83 TYR A O 1
ATOM 678 N N . GLU A 1 84 ? 19.139 5.642 -26.681 1.00 95.00 84 GLU A N 1
ATOM 679 C CA . GLU A 1 84 ? 18.867 6.933 -27.332 1.00 95.00 84 GLU A CA 1
ATOM 680 C C . GLU A 1 84 ? 20.125 7.801 -27.476 1.00 95.00 84 GLU A C 1
ATOM 682 O O . GLU A 1 84 ? 20.215 8.607 -28.399 1.00 95.00 84 GLU A O 1
ATOM 687 N N . SER A 1 85 ? 21.112 7.633 -26.590 1.00 95.25 85 SER A N 1
ATOM 688 C CA . SER A 1 85 ? 22.391 8.348 -26.674 1.00 95.25 85 SER A CA 1
ATOM 689 C C . SER A 1 85 ? 23.294 7.848 -27.807 1.00 95.25 85 SER A C 1
ATOM 691 O O . SER A 1 85 ? 24.227 8.543 -28.214 1.00 95.25 85 SER A O 1
ATOM 693 N N . GLN A 1 86 ? 23.033 6.646 -28.327 1.00 91.25 86 GLN A N 1
ATOM 694 C CA . GLN A 1 86 ? 23.813 6.067 -29.412 1.00 91.25 86 GLN A CA 1
ATOM 695 C C . GLN A 1 86 ? 23.362 6.657 -30.748 1.00 91.25 86 GLN A C 1
ATOM 697 O O . GLN A 1 86 ? 22.188 6.615 -31.107 1.00 91.25 86 GLN A O 1
ATOM 702 N N . SER A 1 87 ? 24.315 7.165 -31.525 1.00 86.06 87 SER A N 1
ATOM 703 C CA . SER A 1 87 ? 24.082 7.575 -32.908 1.00 86.06 87 SER A CA 1
ATOM 704 C C . SER A 1 87 ? 25.057 6.863 -33.835 1.00 86.06 87 SER A C 1
ATOM 706 O O . SER A 1 87 ? 26.200 6.582 -33.473 1.00 86.06 87 SER A O 1
ATOM 708 N N . VAL A 1 88 ? 24.589 6.538 -35.038 1.00 81.88 88 VAL A N 1
ATOM 709 C CA . VAL A 1 88 ? 25.401 5.924 -36.088 1.00 81.88 88 VAL A CA 1
ATOM 710 C C . VAL A 1 88 ? 25.297 6.806 -37.319 1.00 81.88 88 VAL A C 1
ATOM 712 O O . VAL A 1 88 ? 24.201 7.045 -37.825 1.00 81.88 88 VAL A O 1
ATOM 715 N N . LEU A 1 89 ? 26.441 7.281 -37.812 1.00 84.56 89 LEU A N 1
ATOM 716 C CA . LEU A 1 89 ? 26.504 7.947 -39.105 1.00 84.56 89 LEU A CA 1
ATOM 717 C C . LEU A 1 89 ? 26.283 6.896 -40.199 1.00 84.56 89 LEU A C 1
ATOM 719 O O . LEU A 1 89 ? 27.129 6.029 -40.418 1.00 84.56 89 LEU A O 1
ATOM 723 N N . MET A 1 90 ? 25.134 6.968 -40.867 1.00 84.06 90 MET A N 1
ATOM 724 C CA . MET A 1 90 ? 24.843 6.128 -42.023 1.00 84.06 90 MET A CA 1
ATOM 725 C C . MET A 1 90 ? 25.508 6.718 -43.267 1.00 84.06 90 MET A C 1
ATOM 727 O O . MET A 1 90 ? 25.277 7.868 -43.628 1.00 84.06 90 MET A O 1
ATOM 731 N N . THR A 1 91 ? 26.318 5.904 -43.928 1.00 84.38 91 THR A N 1
ATOM 732 C CA . THR A 1 91 ? 26.973 6.175 -45.209 1.00 84.38 91 THR A CA 1
ATOM 733 C C . THR A 1 91 ? 26.580 5.099 -46.224 1.00 84.38 91 THR A C 1
ATOM 735 O O . THR A 1 91 ? 26.073 4.033 -45.867 1.00 84.38 91 THR A O 1
ATOM 738 N N . GLU A 1 92 ? 26.869 5.334 -47.500 1.00 83.69 92 GLU A N 1
ATOM 739 C CA . GLU A 1 92 ? 26.634 4.382 -48.598 1.00 83.69 92 GLU A CA 1
ATOM 740 C C . GLU A 1 92 ? 27.419 3.057 -48.474 1.00 83.69 92 GLU A C 1
ATOM 742 O O . GLU A 1 92 ? 27.088 2.054 -49.117 1.00 83.69 92 GLU A O 1
ATOM 747 N N . PHE A 1 93 ? 28.443 3.025 -47.615 1.00 83.69 93 PHE A N 1
ATOM 748 C CA . PHE A 1 93 ? 29.223 1.826 -47.309 1.00 83.69 93 PHE A CA 1
ATOM 749 C C . PHE A 1 93 ? 28.620 0.999 -46.167 1.00 83.69 93 PHE A C 1
ATOM 751 O O . PHE A 1 93 ? 29.002 -0.159 -45.985 1.00 83.69 93 PHE A O 1
ATOM 758 N N . ASN A 1 94 ? 27.669 1.551 -45.406 1.00 87.94 94 ASN A N 1
ATOM 759 C CA . ASN A 1 94 ? 27.007 0.819 -44.333 1.00 87.94 94 ASN A CA 1
ATOM 760 C C . ASN A 1 94 ? 26.041 -0.224 -44.917 1.00 87.94 94 ASN A C 1
ATOM 762 O O . ASN A 1 94 ? 25.206 0.073 -45.774 1.00 87.94 94 ASN A O 1
ATOM 766 N N . ILE A 1 95 ? 26.137 -1.456 -44.412 1.00 88.62 95 ILE A N 1
ATOM 767 C CA . ILE A 1 95 ? 25.245 -2.572 -44.742 1.00 88.62 95 ILE A CA 1
ATOM 768 C C . ILE A 1 95 ? 24.330 -2.832 -43.546 1.00 88.62 95 ILE A C 1
ATOM 770 O O . ILE A 1 95 ? 24.796 -2.968 -42.415 1.00 88.62 95 ILE A O 1
ATOM 774 N N . CYS A 1 96 ? 23.026 -2.940 -43.789 1.00 87.50 96 CYS A N 1
ATOM 775 C CA . CYS A 1 96 ? 22.051 -3.278 -42.764 1.00 87.50 96 CYS A CA 1
ATOM 776 C C . CYS A 1 96 ? 22.348 -4.669 -42.173 1.00 87.50 96 CYS A C 1
ATOM 778 O O . CYS A 1 96 ? 22.370 -5.654 -42.917 1.00 87.50 96 CYS A O 1
ATOM 780 N N . PRO A 1 97 ? 22.507 -4.814 -40.844 1.00 87.19 97 PRO A N 1
ATOM 781 C CA . PRO A 1 97 ? 22.785 -6.112 -40.237 1.00 87.19 97 PRO A CA 1
ATOM 782 C C . PRO A 1 97 ? 21.607 -7.092 -40.345 1.00 87.19 97 PRO A C 1
ATOM 784 O O . PRO A 1 97 ? 21.846 -8.298 -40.281 1.00 87.19 97 PRO A O 1
ATOM 787 N N . VAL A 1 98 ? 20.380 -6.597 -40.558 1.00 90.94 98 VAL A N 1
ATOM 788 C CA . VAL A 1 98 ? 19.149 -7.400 -40.660 1.00 90.94 98 VAL A CA 1
ATOM 789 C C . VAL A 1 98 ? 18.933 -7.908 -42.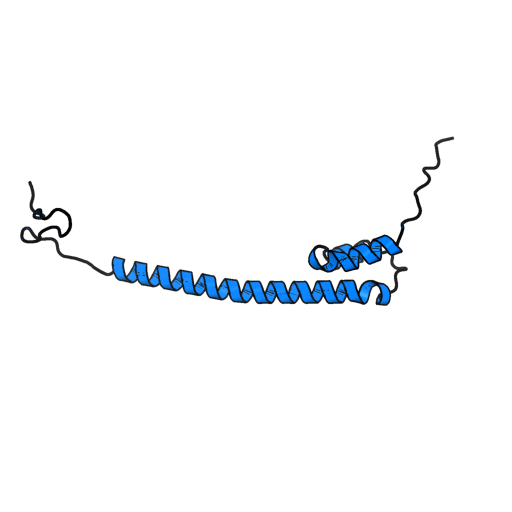086 1.00 90.94 98 VAL A C 1
ATOM 791 O O . VAL A 1 98 ? 18.922 -9.112 -42.313 1.00 90.94 98 VAL A O 1
ATOM 794 N N . CYS A 1 99 ? 18.796 -7.006 -43.064 1.00 91.44 99 CYS A N 1
ATOM 795 C CA . CYS A 1 99 ? 18.453 -7.377 -44.443 1.00 91.44 99 CYS A CA 1
ATOM 796 C C . CYS A 1 99 ? 19.661 -7.487 -45.387 1.00 91.44 99 CYS A C 1
ATOM 798 O O . CYS A 1 99 ? 19.489 -7.822 -46.556 1.00 91.44 99 CYS A O 1
ATOM 800 N N . LYS A 1 100 ? 20.871 -7.180 -44.900 1.00 89.94 100 LYS A N 1
ATOM 801 C CA . LYS A 1 100 ? 22.141 -7.212 -45.649 1.00 89.94 100 LYS A CA 1
ATOM 802 C C . LYS A 1 100 ? 22.196 -6.305 -46.893 1.00 89.94 100 LYS A C 1
ATOM 804 O O . LYS A 1 100 ? 23.097 -6.454 -47.712 1.00 89.94 100 LYS A O 1
ATOM 809 N N . LYS A 1 101 ? 21.285 -5.332 -47.023 1.00 88.19 101 LYS A N 1
ATOM 810 C CA . LYS A 1 101 ? 21.303 -4.302 -48.080 1.00 88.19 101 LYS A CA 1
ATOM 811 C C . LYS A 1 101 ? 22.120 -3.078 -47.656 1.00 88.19 101 LYS A C 1
ATOM 813 O O . LYS A 1 101 ? 22.212 -2.791 -46.464 1.00 88.19 101 LYS A O 1
ATOM 818 N N . ARG A 1 102 ? 22.695 -2.354 -48.621 1.00 88.50 102 ARG A N 1
ATOM 819 C CA . ARG A 1 102 ? 23.388 -1.074 -48.379 1.00 88.50 102 ARG A CA 1
ATOM 820 C C . ARG A 1 102 ? 22.386 0.056 -48.128 1.00 88.50 102 ARG A C 1
ATOM 822 O O . ARG A 1 102 ? 21.302 0.034 -48.702 1.00 88.50 102 ARG A O 1
ATOM 829 N N . PHE A 1 103 ? 22.765 1.046 -47.320 1.00 82.12 103 PHE A N 1
ATOM 830 C CA . PHE A 1 103 ? 21.969 2.256 -47.049 1.00 82.12 103 PHE A CA 1
ATOM 831 C C . PHE A 1 103 ? 22.192 3.374 -48.090 1.00 82.12 103 PHE A C 1
ATOM 833 O O . PHE A 1 103 ? 22.254 4.550 -47.744 1.00 82.12 103 PHE A O 1
ATOM 840 N N . GLY A 1 104 ? 22.344 3.007 -49.365 1.00 77.44 104 GLY A N 1
ATOM 841 C CA . GLY A 1 104 ? 22.398 3.947 -50.489 1.00 77.44 104 GLY A CA 1
ATOM 842 C C . GLY A 1 104 ? 21.023 4.111 -51.138 1.00 77.44 104 GLY A C 1
ATOM 843 O O . GLY A 1 104 ? 20.192 3.204 -51.046 1.00 77.44 104 GLY A O 1
ATOM 844 N N . ASN A 1 105 ? 20.787 5.261 -51.779 1.00 61.97 105 ASN A N 1
ATOM 845 C CA . ASN A 1 105 ? 19.599 5.476 -52.610 1.00 61.97 105 ASN A CA 1
ATOM 846 C C . ASN A 1 105 ? 19.496 4.343 -53.639 1.00 61.97 105 ASN A C 1
ATOM 848 O O . ASN A 1 105 ? 20.509 3.963 -54.222 1.00 61.97 105 ASN A O 1
ATOM 852 N N . GLN A 1 106 ? 18.283 3.800 -53.759 1.00 54.16 106 GLN A N 1
ATOM 853 C CA . GLN A 1 106 ? 17.905 2.666 -54.607 1.00 54.16 106 GLN A CA 1
ATOM 854 C C . GLN A 1 106 ? 18.580 2.662 -55.979 1.00 54.16 106 GLN A C 1
ATOM 856 O O . GLN A 1 106 ? 18.640 3.747 -56.602 1.00 54.16 106 GLN A O 1
#

Radius of gyration: 32.35 Å; chains: 1; bounding box: 83×19×82 Å

Secondary structure (DSSP, 8-state):
-------PPP-HHHHHHHHHHTTTTS-HHHHHHHS-TTS-GGGGHHHHHHHHHHHHHHHHHHHHHHHHHHHHHHHHHHHHHHHHT------TT-B-TTT--BSS--

pLDDT: mean 88.31, std 13.26, range [40.62, 98.81]

Organism: NCBI:txid1563983

InterPro domains:
  IPR032914 Vam6/VPS39/TRAP1 family [PTHR12894] (7-105)